Protein AF-A0A3M9MC51-F1 (afdb_monomer_lite)

Organism: NCBI:txid2487040

Structure (mmCIF, N/CA/C/O backbone):
data_AF-A0A3M9MC51-F1
#
_entry.id   AF-A0A3M9MC51-F1
#
loop_
_atom_site.group_PDB
_atom_site.id
_atom_site.type_symbol
_atom_site.label_atom_id
_atom_site.label_alt_id
_atom_site.label_comp_id
_atom_site.label_asym_id
_atom_site.label_entity_id
_atom_site.label_seq_id
_atom_site.pdbx_PDB_ins_code
_atom_site.Cartn_x
_atom_site.Cartn_y
_atom_site.Cartn_z
_atom_site.occupancy
_atom_site.B_iso_or_equiv
_atom_site.auth_seq_id
_atom_site.auth_comp_id
_atom_site.auth_asym_id
_atom_site.auth_atom_id
_atom_site.pdbx_PDB_model_num
ATOM 1 N N . THR A 1 1 ? 30.954 12.313 -26.911 1.00 73.31 1 THR A N 1
ATOM 2 C CA . THR A 1 1 ? 30.126 11.327 -26.180 1.00 73.31 1 THR A CA 1
ATOM 3 C C . THR A 1 1 ? 28.691 11.430 -26.670 1.00 73.31 1 THR A C 1
ATOM 5 O O . THR A 1 1 ? 28.298 12.508 -27.096 1.00 73.31 1 THR A O 1
ATOM 8 N N . PHE A 1 2 ? 27.935 10.329 -26.687 1.00 84.81 2 PHE A N 1
ATOM 9 C CA . PHE A 1 2 ? 26.537 10.288 -27.140 1.00 84.81 2 PHE A CA 1
ATOM 10 C C . PHE A 1 2 ? 25.629 9.992 -25.940 1.00 84.81 2 PHE A C 1
ATOM 12 O O . PHE A 1 2 ? 25.734 8.916 -25.364 1.00 84.81 2 PHE A O 1
ATOM 19 N N . ASN A 1 3 ? 24.777 10.951 -25.564 1.00 85.94 3 ASN A N 1
ATOM 20 C CA . ASN A 1 3 ? 23.867 10.871 -24.414 1.00 85.94 3 ASN A CA 1
ATOM 21 C C . ASN A 1 3 ? 22.436 11.212 -24.874 1.00 85.94 3 ASN A C 1
ATOM 23 O O . ASN A 1 3 ? 22.008 12.356 -24.716 1.00 85.94 3 ASN A O 1
ATOM 27 N N . PRO A 1 4 ? 21.716 10.274 -25.511 1.00 84.69 4 PRO A N 1
ATOM 28 C CA . PRO A 1 4 ? 20.377 10.542 -26.021 1.00 84.69 4 PRO A CA 1
ATOM 29 C C . PRO A 1 4 ? 19.391 10.727 -24.864 1.00 84.69 4 PRO A C 1
ATOM 31 O O . PRO A 1 4 ? 19.308 9.893 -23.964 1.00 84.69 4 PRO A O 1
ATOM 34 N N . THR A 1 5 ? 18.635 11.823 -24.894 1.00 87.06 5 THR A N 1
ATOM 35 C CA . THR A 1 5 ? 17.568 12.121 -23.922 1.00 87.06 5 THR A CA 1
ATOM 36 C C . THR A 1 5 ? 16.173 11.847 -24.474 1.00 87.06 5 THR A C 1
ATOM 38 O O . THR A 1 5 ? 15.212 11.815 -23.709 1.00 87.06 5 THR A O 1
ATOM 41 N N . THR A 1 6 ? 16.058 11.619 -25.782 1.00 90.62 6 THR A N 1
ATOM 42 C CA . THR A 1 6 ? 14.812 11.271 -26.459 1.00 90.62 6 THR A CA 1
ATOM 43 C C . THR A 1 6 ? 14.914 9.874 -27.080 1.00 90.62 6 THR A C 1
ATOM 45 O O . THR A 1 6 ? 15.993 9.470 -27.520 1.00 90.62 6 THR A O 1
ATOM 48 N N . PRO A 1 7 ? 13.824 9.090 -27.087 1.00 92.44 7 PRO A N 1
ATOM 49 C CA . PRO A 1 7 ? 13.769 7.870 -27.878 1.00 92.44 7 PRO A CA 1
ATOM 50 C C . PRO A 1 7 ? 13.766 8.216 -29.371 1.00 92.44 7 PRO A C 1
ATOM 52 O O . PRO A 1 7 ? 13.278 9.274 -29.776 1.00 92.44 7 PRO A O 1
ATOM 55 N N . GLY A 1 8 ? 14.310 7.325 -30.194 1.00 93.31 8 GLY A N 1
ATOM 56 C CA . GLY A 1 8 ? 14.368 7.530 -31.636 1.00 93.31 8 GLY A CA 1
ATOM 57 C C . GLY A 1 8 ? 15.540 6.842 -32.317 1.00 93.31 8 GLY A C 1
ATOM 58 O O . GLY A 1 8 ? 16.298 6.075 -31.718 1.00 93.31 8 GLY A O 1
ATOM 59 N N . GLU A 1 9 ? 15.669 7.129 -33.607 1.00 94.94 9 GLU A N 1
ATOM 60 C CA . GLU A 1 9 ? 16.732 6.608 -34.453 1.00 94.94 9 GLU A CA 1
ATOM 61 C C . GLU A 1 9 ? 17.805 7.669 -34.671 1.00 94.94 9 GLU A C 1
ATOM 63 O O . GLU A 1 9 ? 17.524 8.801 -35.064 1.00 94.94 9 GLU A O 1
ATOM 68 N N . TYR A 1 10 ? 19.053 7.275 -34.461 1.00 94.31 10 TYR A N 1
ATOM 69 C CA . TYR A 1 10 ? 20.221 8.121 -34.629 1.00 94.31 10 TYR A CA 1
ATOM 70 C C . TYR A 1 10 ? 21.191 7.452 -35.592 1.00 94.31 10 TYR A C 1
ATOM 72 O O . TYR A 1 10 ? 21.329 6.230 -35.612 1.00 94.31 10 TYR A O 1
ATOM 80 N N . TRP A 1 11 ? 21.892 8.258 -36.382 1.00 92.75 11 TRP A N 1
ATOM 81 C CA . TRP A 1 11 ? 22.885 7.768 -37.329 1.00 92.75 11 TRP A CA 1
ATOM 82 C C . TRP A 1 11 ? 24.268 8.262 -36.937 1.00 92.75 11 TRP A C 1
ATOM 84 O O . TRP A 1 11 ? 24.546 9.461 -36.972 1.00 92.75 11 TRP A O 1
ATOM 94 N N . LEU A 1 12 ? 25.160 7.332 -36.613 1.00 93.50 12 LEU A N 1
ATOM 95 C CA . LEU A 1 12 ? 26.585 7.612 -36.545 1.00 93.50 12 LEU A CA 1
ATOM 96 C C . LEU A 1 12 ? 27.146 7.542 -37.963 1.00 93.50 12 LEU A C 1
ATOM 98 O O . LEU A 1 12 ? 27.059 6.503 -38.615 1.00 93.50 12 LEU A O 1
ATOM 102 N N . THR A 1 13 ? 27.720 8.646 -38.433 1.00 94.50 13 THR A N 1
ATOM 103 C CA . THR A 1 13 ? 28.336 8.725 -39.761 1.00 94.50 13 THR A CA 1
ATOM 104 C C . THR A 1 13 ? 29.826 8.991 -39.617 1.00 94.50 13 THR A C 1
ATOM 106 O O . THR A 1 13 ? 30.222 10.004 -39.043 1.00 94.50 13 THR A O 1
ATOM 109 N N . TYR A 1 14 ? 30.647 8.107 -40.172 1.00 95.12 14 TYR A N 1
ATOM 110 C CA . TYR A 1 14 ? 32.082 8.311 -40.317 1.00 95.12 14 TYR A CA 1
ATOM 111 C C . TYR A 1 14 ? 32.395 8.657 -41.770 1.00 95.12 14 TYR A C 1
ATOM 113 O O . TYR A 1 14 ? 31.990 7.941 -42.686 1.00 95.12 14 TYR A O 1
ATOM 121 N N . ARG A 1 15 ? 33.111 9.761 -41.983 1.00 96.62 15 ARG A N 1
ATOM 122 C CA . ARG A 1 15 ? 33.571 10.201 -43.303 1.00 96.62 15 ARG A CA 1
ATOM 123 C C . ARG A 1 15 ? 35.086 10.240 -43.301 1.00 96.62 15 ARG A C 1
ATOM 125 O O . ARG A 1 15 ? 35.686 10.791 -42.381 1.00 96.62 15 ARG A O 1
ATOM 132 N N . TYR A 1 16 ? 35.682 9.710 -44.357 1.00 96.56 16 TYR A N 1
ATOM 133 C CA . TYR A 1 16 ? 37.120 9.742 -44.563 1.00 96.56 16 TYR A CA 1
ATOM 134 C C . TYR A 1 16 ? 37.438 10.308 -45.942 1.00 96.56 16 TYR A C 1
ATOM 136 O O . TYR A 1 16 ? 36.746 10.024 -46.920 1.00 96.56 16 TYR A O 1
ATOM 144 N N . THR A 1 17 ? 38.487 11.121 -46.013 1.00 97.56 17 THR A N 1
ATOM 145 C CA . THR A 1 17 ? 39.067 11.598 -47.270 1.00 97.56 17 THR A CA 1
ATOM 146 C C . THR A 1 17 ? 40.533 11.207 -47.270 1.00 97.56 17 THR A C 1
ATOM 148 O O . THR A 1 17 ? 41.257 11.556 -46.338 1.00 97.56 17 THR A O 1
ATOM 151 N N . ASN A 1 18 ? 40.966 10.478 -48.296 1.00 96.00 18 ASN A N 1
ATOM 152 C CA . ASN A 1 18 ? 42.374 10.138 -48.447 1.00 96.00 18 ASN A CA 1
ATOM 153 C C . ASN A 1 18 ? 43.168 11.420 -48.774 1.00 96.00 18 ASN A C 1
ATOM 155 O O . ASN A 1 18 ? 42.827 12.089 -49.751 1.00 96.00 18 ASN A O 1
ATOM 159 N N . PRO A 1 19 ? 44.210 11.780 -48.002 1.00 96.12 19 PRO A N 1
ATOM 160 C CA . PRO A 1 19 ? 44.928 13.042 -48.188 1.00 96.12 19 PRO A CA 1
ATOM 161 C C . PRO A 1 19 ? 45.798 13.086 -49.454 1.00 96.12 19 PRO A C 1
ATOM 163 O O . PRO A 1 19 ? 46.177 14.174 -49.875 1.00 96.12 19 PRO A O 1
ATOM 166 N N . TYR A 1 20 ? 46.105 11.937 -50.065 1.00 96.00 20 TYR A N 1
ATOM 167 C CA . TYR A 1 20 ? 46.959 11.841 -51.253 1.00 96.00 20 TYR A CA 1
ATOM 168 C C . TYR A 1 20 ? 46.156 11.672 -52.544 1.00 96.00 20 TYR A C 1
ATOM 170 O O . TYR A 1 20 ? 46.511 12.245 -53.569 1.00 96.00 20 TYR A O 1
ATOM 178 N N . THR A 1 21 ? 45.074 10.887 -52.507 1.00 96.81 21 THR A N 1
ATOM 179 C CA . THR A 1 21 ? 44.247 10.613 -53.698 1.00 96.81 21 THR A CA 1
ATOM 180 C C . THR A 1 21 ? 42.965 11.438 -53.758 1.00 96.81 21 THR A C 1
ATOM 182 O O . THR A 1 21 ? 42.275 11.412 -54.773 1.00 96.81 21 THR A O 1
ATOM 185 N N . TYR A 1 22 ? 42.606 12.135 -52.676 1.00 94.94 22 TYR A N 1
ATOM 186 C CA . TYR A 1 22 ? 41.359 12.896 -52.520 1.00 94.94 22 TYR A CA 1
ATOM 187 C C . TYR A 1 22 ? 40.062 12.072 -52.664 1.00 94.94 22 TYR A C 1
ATOM 189 O O . TYR A 1 22 ? 38.963 12.634 -52.652 1.00 94.94 22 TYR A O 1
ATOM 197 N N . CYS A 1 23 ? 40.149 10.738 -52.736 1.00 96.50 23 CYS A N 1
ATOM 198 C CA . CYS A 1 23 ? 38.986 9.854 -52.723 1.00 96.50 23 CYS A CA 1
ATOM 199 C C . CYS A 1 23 ? 38.252 9.940 -51.377 1.00 96.50 23 CYS A C 1
ATOM 201 O O . CYS A 1 23 ? 38.880 9.972 -50.313 1.00 96.50 23 CYS A O 1
ATOM 203 N N . LYS A 1 24 ? 36.916 9.938 -51.422 1.00 97.31 24 LYS A N 1
ATOM 204 C CA . LYS A 1 24 ? 36.043 10.045 -50.246 1.00 97.31 24 LYS A CA 1
ATOM 205 C C . LYS A 1 24 ? 35.316 8.730 -49.995 1.00 97.31 24 LYS A C 1
ATOM 207 O O . LYS A 1 24 ? 34.834 8.105 -50.934 1.00 97.31 24 LYS A O 1
ATOM 212 N N . GLY A 1 25 ? 35.207 8.352 -48.727 1.00 96.62 25 GLY A N 1
ATOM 213 C CA . GLY A 1 25 ? 34.428 7.209 -48.263 1.00 96.62 25 GLY A CA 1
ATOM 214 C C . GLY A 1 25 ? 33.530 7.594 -47.092 1.00 96.62 25 GLY A C 1
ATOM 215 O O . GLY A 1 25 ? 33.832 8.519 -46.332 1.00 96.62 25 GLY A O 1
ATOM 216 N N . GLU A 1 26 ? 32.418 6.883 -46.949 1.00 97.12 26 GLU A N 1
ATOM 217 C CA . GLU A 1 26 ? 31.454 7.082 -45.870 1.00 97.12 26 GLU A CA 1
ATOM 218 C C . GLU A 1 26 ? 30.972 5.731 -45.339 1.00 97.12 26 GLU A C 1
ATOM 220 O O . GLU A 1 26 ? 30.659 4.831 -46.116 1.00 97.12 26 GLU A O 1
ATOM 225 N N . ALA A 1 27 ? 30.884 5.609 -44.016 1.00 96.75 27 ALA A N 1
ATOM 226 C CA . ALA A 1 27 ? 30.252 4.491 -43.328 1.00 96.75 27 ALA A CA 1
ATOM 227 C C . ALA A 1 27 ? 29.186 5.022 -42.366 1.00 96.75 27 ALA A C 1
ATOM 229 O O . ALA A 1 27 ? 29.392 6.035 -41.691 1.00 96.75 27 ALA A O 1
ATOM 230 N N . LYS A 1 28 ? 28.045 4.331 -42.295 1.00 95.94 28 LYS A N 1
ATOM 231 C CA . LYS A 1 28 ? 26.925 4.683 -41.417 1.00 95.94 28 LYS A CA 1
ATOM 232 C C . LYS A 1 28 ? 26.567 3.520 -40.502 1.00 95.94 28 LYS A C 1
ATOM 234 O O . LYS A 1 28 ? 26.523 2.377 -40.945 1.00 95.94 28 LYS A O 1
ATOM 239 N N . CYS A 1 29 ? 26.253 3.830 -39.249 1.00 95.81 29 CYS A N 1
ATOM 240 C CA . CYS A 1 29 ? 25.712 2.897 -38.267 1.00 95.81 29 CYS A CA 1
ATOM 241 C C . CYS A 1 29 ? 24.436 3.486 -37.654 1.00 95.81 29 CYS A C 1
ATOM 243 O O . CYS A 1 29 ? 24.416 4.658 -37.268 1.00 95.81 29 CYS A O 1
ATOM 245 N N . LYS A 1 30 ? 23.373 2.681 -37.582 1.00 95.06 30 LYS A N 1
ATOM 246 C CA . LYS A 1 30 ? 22.089 3.062 -36.986 1.00 95.06 30 LYS A CA 1
ATOM 247 C C . LYS A 1 30 ? 22.078 2.694 -35.504 1.00 95.06 30 LYS A C 1
ATOM 249 O O . LYS A 1 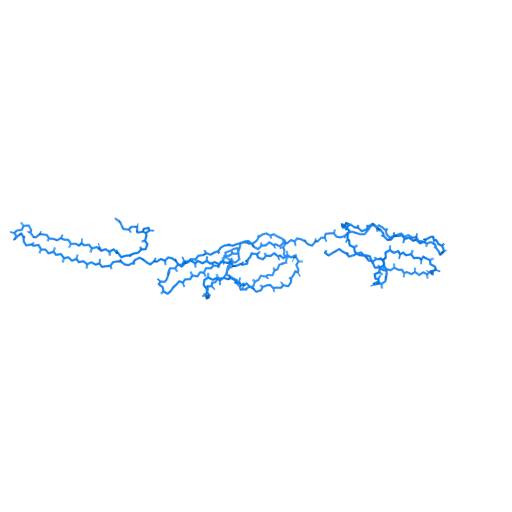30 ? 22.344 1.552 -35.144 1.00 95.06 30 LYS A O 1
ATOM 254 N N . ILE A 1 31 ? 21.725 3.653 -34.660 1.00 94.44 31 ILE A N 1
ATOM 255 C CA . ILE A 1 31 ? 21.548 3.498 -33.217 1.00 94.44 31 ILE A CA 1
ATOM 256 C C . ILE A 1 31 ? 20.067 3.726 -32.914 1.00 94.44 31 ILE A C 1
ATOM 258 O O . ILE A 1 31 ? 19.504 4.737 -33.326 1.00 94.44 31 ILE A O 1
ATOM 262 N N . ILE A 1 32 ? 19.433 2.793 -32.204 1.00 94.12 32 ILE A N 1
ATOM 263 C CA . ILE A 1 32 ? 18.024 2.892 -31.805 1.00 94.12 32 ILE A CA 1
ATOM 264 C C . ILE A 1 32 ? 17.963 3.072 -30.292 1.00 94.12 32 ILE A C 1
ATOM 266 O O . ILE A 1 32 ? 18.539 2.282 -29.544 1.00 94.12 32 ILE A O 1
ATOM 270 N N . VAL A 1 33 ? 17.257 4.107 -29.847 1.00 94.75 33 VAL A N 1
ATOM 271 C CA . VAL A 1 33 ? 17.012 4.401 -28.433 1.00 94.75 33 VAL A CA 1
ATOM 272 C C . VAL A 1 33 ? 15.536 4.142 -28.153 1.00 94.75 33 VAL A C 1
ATOM 274 O O . VAL A 1 33 ? 14.674 4.846 -28.673 1.00 94.75 33 VAL A O 1
ATOM 277 N N . TYR A 1 34 ? 15.246 3.115 -27.353 1.00 94.50 34 TYR A N 1
ATOM 278 C CA . TYR A 1 34 ? 13.877 2.733 -27.003 1.00 94.50 34 TYR A CA 1
ATOM 279 C C . TYR A 1 34 ? 13.317 3.580 -25.859 1.00 94.50 34 TYR A C 1
ATOM 281 O O . TYR A 1 34 ? 14.040 4.003 -24.955 1.00 94.50 34 TYR A O 1
ATOM 289 N N . GLU A 1 35 ? 12.003 3.789 -25.883 1.00 94.06 35 GLU A N 1
ATOM 290 C CA . GLU A 1 35 ? 11.293 4.468 -24.805 1.00 94.06 35 GLU A CA 1
ATOM 291 C C . GLU A 1 35 ? 11.187 3.572 -23.560 1.00 94.06 35 GLU A C 1
ATOM 293 O O . GLU A 1 35 ? 11.035 2.346 -23.644 1.00 94.06 35 GLU A O 1
ATOM 298 N N . LYS A 1 36 ? 11.253 4.191 -22.377 1.00 94.50 36 LYS A N 1
ATOM 299 C CA . LYS A 1 36 ? 10.934 3.499 -21.125 1.00 94.50 36 LYS A CA 1
ATOM 300 C C . LYS A 1 36 ? 9.434 3.201 -21.075 1.00 94.50 36 LYS A C 1
ATOM 302 O O . LYS A 1 36 ? 8.643 4.054 -21.463 1.00 94.50 36 LYS A O 1
ATOM 307 N N . PRO A 1 37 ? 9.015 2.032 -20.566 1.00 96.81 37 PRO A N 1
ATOM 308 C CA . PRO A 1 37 ? 7.595 1.753 -20.430 1.00 96.81 37 PRO A CA 1
ATOM 309 C C . PRO A 1 37 ? 6.952 2.735 -19.445 1.00 96.81 37 PRO A C 1
ATOM 311 O O . PRO A 1 37 ? 7.515 3.029 -18.387 1.00 96.81 37 PRO A O 1
ATOM 314 N N . TYR A 1 38 ? 5.752 3.206 -19.777 1.00 96.75 38 TYR A N 1
ATOM 315 C CA . TYR A 1 38 ? 4.910 3.932 -18.837 1.00 96.75 38 TYR A CA 1
ATOM 316 C C . TYR A 1 38 ? 4.257 2.938 -17.875 1.00 96.75 38 TYR A C 1
ATOM 318 O O . TYR A 1 38 ? 3.575 2.009 -18.305 1.00 96.75 38 TYR A O 1
ATOM 326 N N . VAL A 1 39 ? 4.505 3.116 -16.579 1.00 98.19 39 VAL A N 1
ATOM 327 C CA . VAL A 1 39 ? 4.100 2.179 -15.527 1.00 98.19 39 VAL A CA 1
ATOM 328 C C . VAL A 1 39 ? 3.155 2.883 -14.566 1.00 98.19 39 VAL A C 1
ATOM 330 O O . VAL A 1 39 ? 3.373 4.042 -14.211 1.00 98.19 39 VAL A O 1
ATOM 333 N N . LYS A 1 40 ? 2.111 2.179 -14.132 1.00 97.75 40 LYS A N 1
ATOM 334 C CA . LYS A 1 40 ? 1.122 2.658 -13.165 1.00 97.75 40 LYS A CA 1
ATOM 335 C C . LYS A 1 40 ? 0.987 1.700 -11.998 1.00 97.75 40 LYS A C 1
ATOM 337 O O . LYS A 1 40 ? 1.258 0.506 -12.109 1.00 97.75 40 LYS A O 1
ATOM 342 N N . LEU A 1 41 ? 0.507 2.257 -10.895 1.00 96.81 41 LEU A N 1
ATOM 343 C CA . LEU A 1 41 ? 0.082 1.525 -9.717 1.00 96.81 41 LEU A CA 1
ATOM 344 C C . LEU A 1 41 ? -1.301 2.058 -9.342 1.00 96.81 41 LEU A C 1
ATOM 346 O O . LEU A 1 41 ? -1.449 3.227 -8.995 1.00 96.81 41 LEU A O 1
ATOM 350 N N . LYS A 1 42 ? -2.328 1.228 -9.518 1.00 96.38 42 LYS A N 1
ATOM 351 C CA . LYS A 1 42 ? -3.731 1.640 -9.384 1.00 96.38 42 LYS A CA 1
ATOM 352 C C . LYS A 1 42 ? -4.147 1.878 -7.931 1.00 96.38 42 LYS A C 1
ATOM 354 O O . LYS A 1 42 ? -5.055 2.667 -7.683 1.00 96.38 42 LYS A O 1
ATOM 359 N N . TYR A 1 43 ? -3.515 1.185 -6.987 1.00 91.81 43 TYR A N 1
ATOM 360 C CA . TYR A 1 43 ? -3.949 1.145 -5.594 1.00 91.81 43 TYR A CA 1
ATOM 361 C C . TYR A 1 43 ? -2.835 1.575 -4.644 1.00 91.81 43 TYR A C 1
ATOM 363 O O . TYR A 1 43 ? -1.746 1.017 -4.668 1.00 91.81 43 TYR A O 1
ATOM 371 N N . CYS A 1 44 ? -3.152 2.507 -3.748 1.00 95.19 44 CYS A N 1
ATOM 372 C CA . CYS A 1 44 ? -2.306 2.901 -2.623 1.00 95.19 44 CYS A CA 1
ATOM 373 C C . CYS A 1 44 ? -3.018 2.440 -1.340 1.00 95.19 44 CYS A C 1
ATOM 375 O O . CYS A 1 44 ? -3.820 3.204 -0.793 1.00 95.19 44 CYS A O 1
ATOM 377 N N . PRO A 1 45 ? -2.872 1.166 -0.933 1.00 95.12 45 PRO A N 1
ATOM 378 C CA . PRO A 1 45 ? -3.761 0.580 0.058 1.00 95.12 45 PRO A CA 1
ATOM 379 C C . PRO A 1 45 ? -3.502 1.129 1.465 1.00 95.12 45 PRO A C 1
ATOM 381 O O . PRO A 1 45 ? -2.392 1.538 1.813 1.00 95.12 45 PRO A O 1
ATOM 384 N N . LYS A 1 46 ? -4.560 1.122 2.275 1.00 97.69 46 LYS A N 1
ATOM 385 C CA . LYS A 1 46 ? -4.547 1.527 3.679 1.00 97.69 46 LYS A CA 1
ATOM 386 C C . LYS A 1 46 ? -5.084 0.380 4.526 1.00 97.69 46 LYS A C 1
ATOM 388 O O . LYS A 1 46 ? -6.062 -0.243 4.121 1.00 97.69 46 LYS A O 1
ATOM 393 N N . PHE A 1 47 ? -4.460 0.138 5.670 1.00 97.81 47 PHE A N 1
ATOM 394 C CA . PHE A 1 47 ? -4.785 -0.959 6.581 1.00 97.81 47 PHE A CA 1
ATOM 395 C C . PHE A 1 47 ? -4.827 -0.472 8.026 1.00 97.81 47 PHE A C 1
ATOM 397 O O . PHE A 1 47 ? -4.262 0.574 8.351 1.00 97.81 47 PHE A O 1
ATOM 404 N N . CYS A 1 48 ? -5.429 -1.265 8.897 1.00 97.12 48 CYS A N 1
ATOM 405 C CA . CYS A 1 48 ? -5.236 -1.207 10.337 1.00 97.12 48 CYS A CA 1
ATOM 406 C C . CYS A 1 48 ? -4.247 -2.295 10.781 1.00 97.12 48 CYS A C 1
ATOM 408 O O . CYS A 1 48 ? -4.092 -3.330 10.127 1.00 97.12 48 CYS A O 1
ATOM 410 N N . VAL A 1 49 ? -3.580 -2.086 11.918 1.00 97.00 49 VAL A N 1
ATOM 411 C CA . VAL A 1 49 ? -2.703 -3.106 12.510 1.00 97.00 49 VAL A CA 1
ATOM 412 C C . VAL A 1 49 ? -3.483 -4.400 12.769 1.00 97.00 49 VAL A C 1
ATOM 414 O O . VAL A 1 49 ? -4.469 -4.414 13.509 1.00 97.00 49 VAL A O 1
ATOM 417 N N . GLY A 1 50 ? -3.001 -5.505 12.204 1.00 95.25 50 GLY A N 1
ATOM 418 C CA . GLY A 1 50 ? -3.601 -6.832 12.332 1.00 95.25 50 GLY A CA 1
ATOM 419 C C . GLY A 1 50 ? -4.695 -7.143 11.309 1.00 95.25 50 GLY A C 1
ATOM 420 O O . GLY A 1 50 ? -5.369 -8.161 11.466 1.00 95.25 50 GLY A O 1
ATOM 421 N N . ASP A 1 51 ? -4.881 -6.303 10.289 1.00 97.19 51 ASP A N 1
ATOM 422 C CA . ASP A 1 51 ? -5.674 -6.673 9.115 1.00 97.19 51 ASP A CA 1
ATOM 423 C C . ASP A 1 51 ? -5.094 -7.927 8.420 1.00 97.19 51 ASP A C 1
ATOM 425 O O . ASP A 1 51 ? -3.909 -8.243 8.580 1.00 97.19 51 ASP A O 1
ATOM 429 N N . PRO A 1 52 ? -5.903 -8.663 7.632 1.00 98.06 52 PRO A N 1
ATOM 430 C CA . PRO A 1 52 ? -5.426 -9.827 6.892 1.00 98.06 52 PRO A CA 1
ATOM 431 C C . PRO A 1 52 ? -4.266 -9.507 5.938 1.00 98.06 52 PRO A C 1
ATOM 433 O O . PRO A 1 52 ? -4.144 -8.395 5.423 1.00 98.06 52 PRO A O 1
ATOM 436 N N . ILE A 1 53 ? -3.450 -10.524 5.632 1.00 98.19 53 ILE A N 1
ATOM 437 C CA . ILE A 1 53 ? -2.373 -10.413 4.639 1.00 98.19 53 ILE A CA 1
ATOM 438 C C . ILE A 1 53 ? -2.959 -9.992 3.286 1.00 98.19 53 ILE A C 1
ATOM 440 O O . ILE A 1 53 ? -3.860 -10.639 2.748 1.00 98.19 53 ILE A O 1
ATOM 444 N N . TYR A 1 54 ? -2.400 -8.933 2.710 1.00 97.94 54 TYR A N 1
ATOM 445 C CA . TYR A 1 54 ? -2.810 -8.389 1.425 1.00 97.94 54 TYR A CA 1
ATOM 446 C C . TYR A 1 54 ? -1.895 -8.879 0.302 1.00 97.94 54 TYR A C 1
ATOM 448 O O . TYR A 1 54 ? -0.675 -8.771 0.399 1.00 97.94 54 TYR A O 1
ATOM 456 N N . THR A 1 55 ? -2.469 -9.375 -0.795 1.00 98.06 55 THR A N 1
ATOM 457 C CA . THR A 1 55 ? -1.703 -9.690 -2.014 1.00 98.06 55 THR A CA 1
ATOM 458 C C . THR A 1 55 ? -1.546 -8.431 -2.862 1.00 98.06 55 THR A C 1
ATOM 460 O O . THR A 1 55 ? -2.536 -7.797 -3.230 1.00 98.06 55 THR A O 1
ATOM 463 N N . LEU A 1 56 ? -0.303 -8.066 -3.180 1.00 97.50 56 LEU A N 1
ATOM 464 C CA . LEU A 1 56 ? 0.013 -6.858 -3.940 1.00 97.50 56 LEU A CA 1
ATOM 465 C C . LEU A 1 56 ? -0.532 -6.966 -5.368 1.00 97.50 56 LEU A C 1
ATOM 467 O O . LEU A 1 56 ? -0.363 -7.981 -6.043 1.00 97.50 56 LEU A O 1
ATOM 471 N N . SER A 1 57 ? -1.204 -5.912 -5.828 1.00 96.88 57 SER A N 1
ATOM 472 C CA . SER A 1 57 ? -1.884 -5.895 -7.123 1.00 96.88 57 SER A CA 1
ATOM 473 C C . SER A 1 57 ? -2.016 -4.473 -7.682 1.00 96.88 57 SER A C 1
ATOM 475 O O . SER A 1 57 ? -1.634 -3.494 -7.041 1.00 96.88 57 SER A O 1
ATOM 477 N N . GLY A 1 58 ? -2.567 -4.353 -8.895 1.00 96.25 58 GLY A N 1
ATOM 478 C CA . GLY A 1 58 ? -2.854 -3.062 -9.530 1.00 96.25 58 GLY A CA 1
ATOM 479 C C . GLY A 1 58 ? -1.679 -2.425 -10.277 1.00 96.25 58 GLY A C 1
ATOM 480 O O . GLY A 1 58 ? -1.803 -1.286 -10.720 1.00 96.25 58 GLY A O 1
ATOM 481 N N . GLY A 1 59 ? -0.555 -3.126 -10.414 1.00 98.00 59 GLY A N 1
ATOM 482 C CA . GLY A 1 59 ? 0.554 -2.741 -11.280 1.00 98.00 59 GLY A CA 1
ATOM 483 C C . GLY A 1 59 ? 0.238 -2.977 -12.759 1.00 98.00 59 GLY A C 1
ATOM 484 O O . GLY A 1 59 ? -0.189 -4.065 -13.145 1.00 98.00 59 GLY A O 1
ATOM 485 N N . GLU A 1 60 ? 0.484 -1.965 -13.588 1.00 97.44 60 GLU A N 1
ATOM 486 C CA . GLU A 1 60 ? 0.329 -2.025 -15.046 1.00 97.44 60 GLU A CA 1
ATOM 487 C C . GLU A 1 60 ? 1.577 -1.443 -15.731 1.00 97.44 60 GLU A C 1
ATOM 489 O O . GLU A 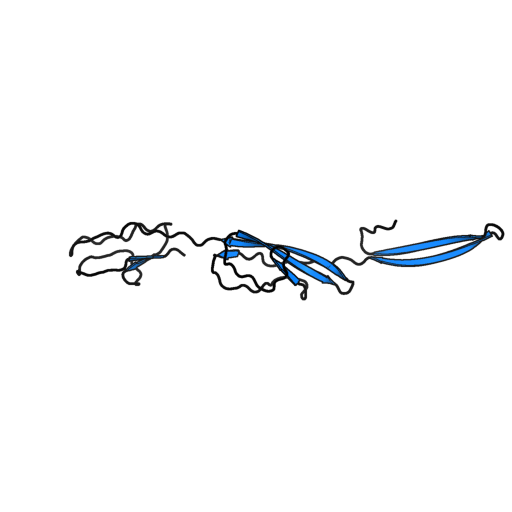1 60 ? 2.061 -0.401 -15.283 1.00 97.44 60 GLU A O 1
ATOM 494 N N . PRO A 1 61 ? 2.108 -2.052 -16.811 1.00 97.50 61 PRO A N 1
ATOM 495 C CA . PRO A 1 61 ? 1.677 -3.301 -17.459 1.00 97.50 61 PRO A CA 1
ATOM 496 C C . PRO A 1 61 ? 1.863 -4.542 -16.574 1.00 97.50 61 PRO A C 1
ATOM 498 O O . PRO A 1 61 ? 2.627 -4.492 -15.615 1.00 97.50 61 PRO A O 1
ATOM 501 N N . ALA A 1 62 ? 1.185 -5.651 -16.884 1.00 96.44 62 ALA A N 1
ATOM 502 C CA . ALA A 1 62 ? 1.313 -6.905 -16.133 1.00 96.44 62 ALA A CA 1
ATOM 503 C C . ALA A 1 62 ? 2.705 -7.552 -16.292 1.00 96.44 62 ALA A C 1
ATOM 505 O O . ALA A 1 62 ? 3.381 -7.349 -17.298 1.00 96.44 62 ALA A O 1
ATOM 506 N N . GLY A 1 63 ? 3.114 -8.365 -15.312 1.00 95.44 63 GLY A N 1
ATOM 507 C CA . GLY A 1 63 ? 4.387 -9.105 -15.340 1.00 95.44 63 GLY A CA 1
ATOM 508 C C . GLY A 1 63 ? 5.583 -8.368 -14.725 1.00 95.44 63 GLY A C 1
ATOM 509 O O . GLY A 1 63 ? 6.717 -8.815 -14.864 1.00 95.44 63 GLY A O 1
ATOM 510 N N . GLY A 1 64 ? 5.348 -7.240 -14.058 1.00 97.38 64 GLY A N 1
ATOM 511 C CA . GLY A 1 64 ? 6.347 -6.548 -13.251 1.00 97.38 64 GLY A CA 1
ATOM 512 C C . GLY A 1 64 ? 6.462 -7.102 -11.828 1.00 97.38 64 GLY A C 1
ATOM 513 O O . GLY A 1 64 ? 5.739 -8.013 -11.423 1.00 97.38 64 GLY A O 1
ATOM 514 N N . THR A 1 65 ? 7.363 -6.503 -11.055 1.00 98.31 65 THR A N 1
ATOM 515 C CA . THR A 1 65 ? 7.710 -6.921 -9.692 1.00 98.31 65 THR A CA 1
ATOM 516 C C . THR A 1 65 ? 7.405 -5.805 -8.703 1.00 98.31 65 THR A C 1
ATOM 518 O O . THR A 1 65 ? 7.776 -4.649 -8.931 1.00 98.31 65 THR A O 1
ATOM 521 N N . TYR A 1 66 ? 6.762 -6.151 -7.587 1.00 98.50 66 TYR A N 1
ATOM 522 C CA . TYR A 1 66 ? 6.511 -5.226 -6.486 1.00 98.50 66 TYR A CA 1
ATOM 523 C C . TYR A 1 66 ? 7.652 -5.258 -5.468 1.00 98.50 66 TYR A C 1
ATOM 525 O O . TYR A 1 66 ? 8.281 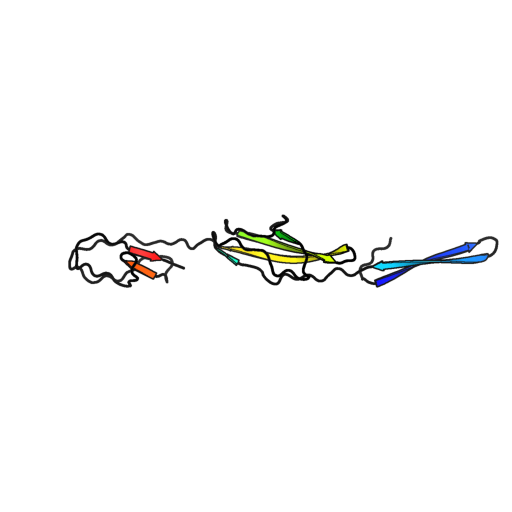-6.292 -5.236 1.00 98.50 66 TYR A O 1
ATOM 533 N N . TYR A 1 67 ? 7.896 -4.113 -4.846 1.00 98.50 67 TYR A N 1
ATOM 534 C CA . TYR A 1 67 ? 8.874 -3.927 -3.788 1.00 98.50 67 TYR A CA 1
ATOM 535 C C . TYR A 1 67 ? 8.251 -3.117 -2.660 1.00 98.50 67 TYR A C 1
ATOM 537 O O . TYR A 1 67 ? 7.625 -2.094 -2.926 1.00 98.50 67 TYR A O 1
ATOM 545 N N . ILE A 1 68 ? 8.466 -3.542 -1.419 1.00 98.25 68 ILE A N 1
ATOM 546 C CA . ILE A 1 68 ? 8.087 -2.808 -0.213 1.00 98.25 68 ILE A CA 1
ATOM 547 C C . ILE A 1 68 ? 9.367 -2.355 0.476 1.00 98.25 68 ILE A C 1
ATOM 549 O O . ILE A 1 68 ? 10.213 -3.187 0.803 1.00 98.25 68 ILE A 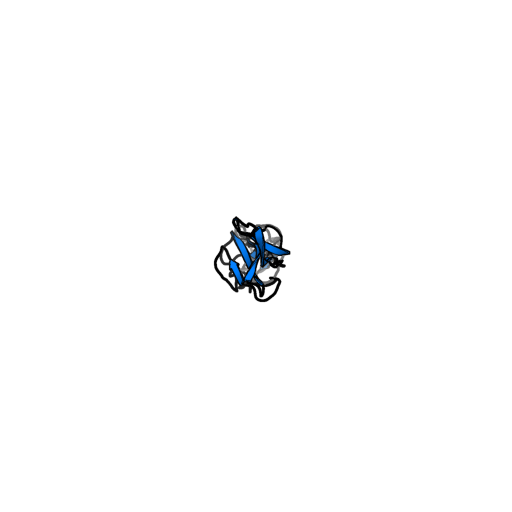O 1
ATOM 553 N N . ASN A 1 69 ? 9.542 -1.044 0.652 1.00 97.81 69 ASN A N 1
ATOM 554 C CA . ASN A 1 69 ? 10.767 -0.438 1.190 1.00 97.81 69 ASN A CA 1
ATOM 555 C C . ASN A 1 69 ? 12.040 -0.977 0.502 1.00 97.81 69 ASN A C 1
ATOM 557 O O . ASN A 1 69 ? 13.036 -1.302 1.144 1.00 97.81 69 ASN A O 1
ATOM 561 N N . GLY A 1 70 ? 11.983 -1.140 -0.823 1.00 97.62 70 GLY A N 1
ATOM 562 C CA . GLY A 1 70 ? 13.090 -1.653 -1.635 1.00 97.62 70 GLY A CA 1
ATOM 563 C C . GLY A 1 70 ? 13.256 -3.180 -1.664 1.00 97.62 70 GLY A C 1
ATOM 564 O O . GLY A 1 70 ? 14.034 -3.672 -2.482 1.00 97.62 70 GLY A O 1
ATOM 565 N N . VAL A 1 71 ? 12.509 -3.942 -0.861 1.00 98.19 71 VAL A N 1
ATOM 566 C CA . VAL A 1 71 ? 12.576 -5.414 -0.813 1.00 98.19 71 VAL A CA 1
ATOM 567 C C . VAL A 1 71 ? 11.484 -6.022 -1.685 1.00 98.19 71 VAL A C 1
ATOM 569 O O . VAL A 1 71 ? 10.326 -5.635 -1.574 1.00 98.19 71 VAL A O 1
ATOM 572 N N . ALA A 1 72 ? 11.835 -6.971 -2.559 1.00 98.12 72 ALA A N 1
ATOM 573 C CA . ALA A 1 72 ? 10.859 -7.628 -3.428 1.00 98.12 72 ALA A CA 1
ATOM 574 C C . ALA A 1 72 ? 9.805 -8.378 -2.599 1.00 98.12 72 ALA A C 1
ATOM 576 O O . ALA A 1 72 ? 10.148 -9.125 -1.684 1.00 98.12 72 ALA A O 1
ATOM 577 N N . ALA A 1 73 ? 8.532 -8.189 -2.934 1.00 97.75 73 ALA A N 1
ATOM 578 C CA . ALA A 1 73 ? 7.418 -8.788 -2.212 1.00 97.75 73 ALA A CA 1
ATOM 579 C C . ALA A 1 73 ? 6.256 -9.096 -3.160 1.00 97.75 73 ALA A C 1
ATOM 581 O O . ALA A 1 73 ? 6.069 -8.432 -4.176 1.00 97.75 73 ALA A O 1
ATOM 582 N N . THR A 1 74 ? 5.452 -10.094 -2.807 1.00 97.62 74 THR A N 1
ATOM 583 C CA . THR A 1 74 ? 4.169 -10.402 -3.466 1.00 97.62 74 THR A CA 1
ATOM 584 C C . THR A 1 74 ? 2.980 -10.136 -2.546 1.00 97.62 74 THR A C 1
ATOM 586 O O . THR A 1 74 ? 1.853 -9.986 -3.011 1.00 97.62 74 THR A O 1
ATOM 589 N N . THR A 1 75 ? 3.232 -10.026 -1.241 1.00 98.19 75 THR A N 1
ATOM 590 C CA . THR A 1 75 ? 2.231 -9.801 -0.200 1.00 98.19 75 THR A CA 1
ATOM 591 C C . THR A 1 75 ? 2.719 -8.775 0.819 1.00 98.19 75 THR A C 1
ATOM 593 O O . THR A 1 75 ? 3.923 -8.577 0.981 1.00 98.19 75 THR A O 1
ATOM 596 N N . PHE A 1 76 ? 1.791 -8.178 1.558 1.00 98.38 76 PHE A N 1
ATOM 597 C CA . PHE A 1 76 ? 2.052 -7.285 2.680 1.00 98.38 76 PHE A CA 1
ATOM 598 C C . PHE A 1 76 ? 1.263 -7.738 3.913 1.00 98.38 76 PHE A C 1
ATOM 600 O O . PHE A 1 76 ? 0.067 -8.005 3.811 1.00 98.38 76 PHE A O 1
ATOM 607 N N . ASN A 1 77 ? 1.929 -7.828 5.066 1.00 98.19 77 ASN A N 1
ATOM 608 C CA . ASN A 1 77 ? 1.300 -8.154 6.346 1.00 98.19 77 ASN A CA 1
ATOM 609 C C . ASN A 1 77 ? 1.315 -6.908 7.257 1.00 98.19 77 ASN A C 1
ATOM 611 O O . ASN A 1 77 ? 2.400 -6.499 7.679 1.00 98.19 77 ASN A O 1
ATOM 615 N N . PRO A 1 78 ? 0.160 -6.285 7.550 1.00 97.81 78 PRO A N 1
ATOM 616 C CA . PRO A 1 78 ? 0.082 -5.025 8.290 1.00 97.81 78 PRO A CA 1
ATOM 617 C C . PRO A 1 78 ? 0.202 -5.240 9.810 1.00 97.81 78 PRO A C 1
ATOM 619 O O . PRO A 1 78 ? -0.742 -5.020 10.563 1.00 97.81 78 PRO A O 1
ATOM 622 N N . THR A 1 79 ? 1.364 -5.677 10.299 1.00 97.19 79 THR A N 1
ATOM 623 C CA . THR A 1 79 ? 1.570 -5.969 11.736 1.00 97.19 79 THR A CA 1
ATOM 624 C C . THR A 1 79 ? 1.984 -4.762 12.569 1.00 97.19 79 THR A C 1
ATOM 626 O O . THR A 1 79 ? 1.917 -4.808 13.795 1.00 97.19 79 THR A O 1
ATOM 629 N N . THR A 1 80 ? 2.455 -3.695 11.931 1.00 97.50 80 THR A N 1
ATOM 630 C CA . THR A 1 80 ? 3.001 -2.515 12.607 1.00 97.50 80 THR A CA 1
ATOM 631 C C . THR A 1 80 ? 2.467 -1.268 11.923 1.00 97.50 80 THR A C 1
ATOM 633 O O . THR A 1 80 ? 2.362 -1.231 10.699 1.00 97.50 80 THR A O 1
ATOM 636 N N . ALA A 1 81 ? 2.088 -0.265 12.714 1.00 97.81 81 ALA A N 1
ATOM 637 C CA . ALA A 1 81 ? 1.644 1.008 12.173 1.00 97.81 81 ALA A CA 1
ATOM 638 C C . ALA A 1 81 ? 2.814 1.761 11.530 1.00 97.81 81 ALA A C 1
ATOM 640 O O . ALA A 1 81 ? 3.955 1.675 11.988 1.00 97.81 81 ALA A O 1
ATOM 641 N N . GLY A 1 82 ? 2.523 2.505 10.468 1.00 97.94 82 GLY A N 1
ATOM 642 C CA . GLY A 1 82 ? 3.526 3.272 9.743 1.00 97.94 82 GLY A CA 1
ATOM 643 C C . GLY A 1 82 ? 3.231 3.412 8.258 1.00 97.94 82 GLY A C 1
ATOM 644 O O . GLY A 1 82 ? 2.210 2.952 7.744 1.00 97.94 82 GLY A O 1
ATOM 645 N N . GLU A 1 83 ? 4.159 4.061 7.564 1.00 98.25 83 GLU A N 1
ATOM 646 C CA . GLU A 1 83 ? 4.138 4.197 6.113 1.00 98.25 83 GLU A CA 1
ATOM 647 C C . GLU A 1 83 ? 5.201 3.297 5.481 1.00 98.25 83 GLU A C 1
ATOM 649 O O . GLU A 1 83 ? 6.341 3.239 5.945 1.00 98.25 83 GLU A O 1
ATOM 654 N N . TYR A 1 84 ? 4.834 2.627 4.392 1.00 98.50 84 TYR A N 1
ATOM 655 C CA . TYR A 1 84 ? 5.719 1.746 3.638 1.00 98.50 84 TYR A CA 1
ATOM 656 C C . TYR A 1 84 ? 5.706 2.162 2.168 1.00 98.50 84 TYR A C 1
ATOM 658 O O . TYR A 1 84 ? 4.641 2.304 1.560 1.00 98.50 84 TYR A O 1
ATOM 666 N N . GLU A 1 85 ? 6.881 2.368 1.579 1.00 98.38 85 GLU A N 1
ATOM 667 C CA . GLU A 1 85 ? 7.011 2.656 0.154 1.00 98.38 85 GLU A CA 1
ATOM 668 C C . GLU A 1 85 ? 6.689 1.392 -0.645 1.00 98.38 85 GLU A C 1
ATOM 670 O O . GLU A 1 85 ? 7.353 0.370 -0.485 1.00 98.38 85 GLU A O 1
ATOM 675 N N . LEU A 1 86 ? 5.695 1.472 -1.527 1.00 98.56 86 LEU A N 1
ATOM 676 C CA . LEU A 1 86 ? 5.390 0.439 -2.506 1.00 98.56 86 LEU A CA 1
ATOM 677 C C . LEU A 1 86 ? 5.853 0.904 -3.885 1.00 98.56 86 LEU A C 1
ATOM 679 O O . LEU A 1 86 ? 5.409 1.932 -4.400 1.00 98.56 86 LEU A O 1
ATOM 683 N N . VAL A 1 87 ? 6.720 0.108 -4.500 1.00 98.56 87 VAL A N 1
ATOM 684 C CA . VAL A 1 87 ? 7.239 0.343 -5.847 1.00 98.56 87 VAL A CA 1
ATOM 685 C C . VAL A 1 87 ? 6.851 -0.820 -6.738 1.00 98.56 87 VAL A C 1
ATOM 687 O O . VAL A 1 87 ? 7.115 -1.971 -6.405 1.00 98.56 87 VAL A O 1
ATOM 690 N N . TYR A 1 88 ? 6.293 -0.530 -7.906 1.00 98.56 88 TYR A N 1
ATOM 691 C CA . TYR A 1 88 ? 6.106 -1.514 -8.967 1.00 98.56 88 TYR A CA 1
ATOM 692 C C . TYR A 1 88 ? 7.086 -1.227 -10.102 1.00 98.56 88 TYR A C 1
ATOM 694 O O . TYR A 1 88 ? 7.136 -0.102 -10.605 1.00 98.56 88 TYR A O 1
ATOM 702 N N . LYS A 1 89 ? 7.885 -2.224 -10.494 1.00 98.44 89 LYS A N 1
ATOM 703 C CA . LYS A 1 89 ? 8.858 -2.119 -11.592 1.00 98.44 89 LYS A CA 1
ATOM 704 C C . LYS A 1 89 ? 8.465 -3.041 -12.731 1.00 98.44 89 LYS A C 1
ATOM 706 O O . LYS A 1 89 ? 8.196 -4.216 -12.505 1.00 98.44 89 LYS A O 1
ATOM 711 N N . TYR A 1 90 ? 8.517 -2.532 -13.953 1.00 98.50 90 TYR A N 1
ATOM 712 C CA . TYR A 1 90 ? 8.266 -3.318 -15.156 1.00 98.50 90 TYR A CA 1
ATOM 713 C C . TYR A 1 90 ? 9.369 -3.074 -16.185 1.00 98.50 90 TYR A C 1
ATOM 715 O O . TYR A 1 90 ? 9.796 -1.936 -16.396 1.00 98.50 90 TYR A O 1
ATOM 723 N N . LYS A 1 91 ? 9.819 -4.153 -16.832 1.00 98.06 91 LYS A N 1
ATOM 724 C CA . LYS A 1 91 ? 10.810 -4.127 -17.908 1.00 98.06 91 LYS A CA 1
ATOM 725 C C . LYS A 1 91 ? 10.135 -4.557 -19.209 1.00 98.06 91 LYS A C 1
ATOM 727 O O . LYS A 1 91 ? 9.532 -5.622 -19.261 1.00 98.06 91 LYS A O 1
ATOM 732 N N . ASN A 1 92 ? 10.222 -3.724 -20.245 1.00 95.69 92 ASN A N 1
ATOM 733 C CA . ASN A 1 92 ? 9.667 -4.060 -21.557 1.00 95.69 92 ASN A CA 1
ATOM 734 C C . ASN A 1 92 ? 10.551 -5.084 -22.302 1.00 95.69 92 ASN A C 1
ATOM 736 O O . ASN A 1 92 ? 11.659 -5.401 -21.867 1.00 95.69 92 ASN A O 1
ATOM 740 N N . GLY A 1 93 ? 10.089 -5.567 -23.460 1.00 95.75 93 GLY A N 1
ATOM 741 C CA . GLY A 1 93 ? 10.827 -6.543 -24.277 1.00 95.75 93 GLY A CA 1
ATOM 742 C C . GLY A 1 93 ? 12.187 -6.058 -24.804 1.00 95.75 93 GLY A C 1
ATOM 743 O O . GLY A 1 93 ? 13.004 -6.872 -25.217 1.00 95.75 93 GLY A O 1
ATOM 744 N N . TYR A 1 94 ? 12.457 -4.751 -24.746 1.00 95.12 94 TYR A N 1
ATOM 745 C CA . TYR A 1 94 ? 13.731 -4.141 -25.144 1.00 95.12 94 TYR A CA 1
ATOM 746 C C . TYR A 1 94 ? 14.695 -3.947 -23.964 1.00 95.12 94 TYR A C 1
ATOM 748 O O . TYR A 1 94 ? 15.791 -3.419 -24.132 1.00 95.12 94 TYR A O 1
ATOM 756 N N . GLY A 1 95 ? 14.296 -4.354 -22.757 1.00 94.62 95 GLY A N 1
ATOM 757 C CA . GLY A 1 95 ? 15.108 -4.235 -21.552 1.00 94.62 95 GLY A CA 1
ATOM 758 C C . GLY A 1 95 ? 15.012 -2.884 -20.836 1.00 94.62 95 GLY A C 1
ATOM 759 O O . GLY A 1 95 ? 15.673 -2.710 -19.810 1.00 94.62 95 GLY A O 1
ATOM 760 N N . CYS A 1 96 ? 14.186 -1.945 -21.310 1.00 96.25 96 CYS A N 1
ATOM 761 C CA . CYS A 1 96 ? 13.974 -0.659 -20.647 1.00 96.25 96 CYS A CA 1
ATOM 762 C C . CYS A 1 96 ? 13.058 -0.818 -19.430 1.00 96.25 96 CYS A C 1
ATOM 764 O O . CYS A 1 96 ? 12.005 -1.450 -19.512 1.00 96.25 96 CYS A O 1
ATOM 766 N N . GLU A 1 97 ? 13.443 -0.209 -18.309 1.00 97.50 97 GLU A N 1
ATOM 767 C CA . GLU A 1 97 ? 12.703 -0.269 -17.046 1.00 97.50 97 GLU A CA 1
ATOM 768 C C . GLU A 1 97 ? 11.901 1.015 -16.801 1.00 97.50 97 GLU A C 1
ATOM 770 O O . GLU A 1 97 ? 12.419 2.127 -16.946 1.00 97.50 97 GLU A O 1
ATOM 775 N N . GLY A 1 98 ? 10.649 0.841 -16.384 1.00 97.94 98 GLY A N 1
ATOM 776 C CA . GLY A 1 98 ? 9.781 1.879 -15.838 1.00 97.94 98 GLY A CA 1
ATOM 777 C C . GLY A 1 98 ? 9.343 1.522 -14.418 1.00 97.94 98 GLY A C 1
ATOM 778 O O . GLY A 1 98 ? 9.408 0.358 -14.007 1.00 97.94 98 GLY A O 1
ATOM 779 N N . LYS A 1 99 ? 8.914 2.530 -13.652 1.00 98.31 99 LYS A N 1
ATOM 780 C CA . LYS A 1 99 ? 8.503 2.368 -12.252 1.00 98.31 99 LYS A CA 1
ATOM 781 C C . LYS A 1 99 ? 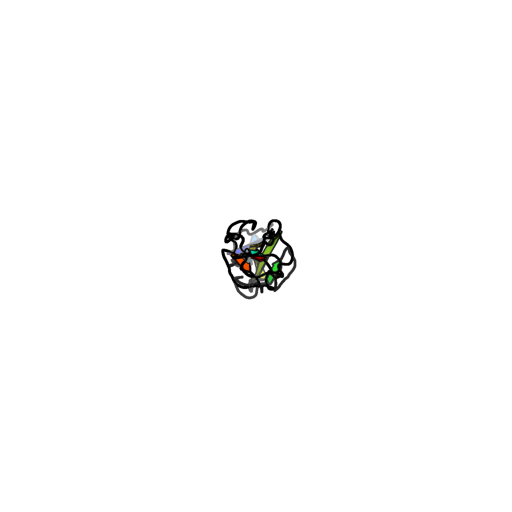7.274 3.206 -11.933 1.00 98.31 99 LYS A C 1
ATOM 783 O O . LYS A 1 99 ? 7.148 4.315 -12.447 1.00 98.31 99 LYS A O 1
ATOM 788 N N . ALA A 1 100 ? 6.442 2.702 -11.031 1.00 98.44 100 ALA A N 1
ATOM 789 C CA . ALA A 1 100 ? 5.389 3.456 -10.364 1.00 98.44 100 ALA A CA 1
ATOM 790 C C . ALA A 1 100 ? 5.541 3.338 -8.846 1.00 98.44 100 ALA A C 1
ATOM 792 O O . ALA A 1 100 ? 6.044 2.328 -8.349 1.00 98.44 100 ALA A O 1
ATOM 793 N N . TYR A 1 101 ? 5.103 4.370 -8.129 1.00 97.75 101 TYR A N 1
ATOM 794 C CA . TYR A 1 101 ? 5.289 4.506 -6.688 1.00 97.75 101 TYR A CA 1
ATOM 795 C C . TYR A 1 101 ? 3.963 4.823 -6.015 1.00 97.75 101 TYR A C 1
ATOM 797 O O . TYR A 1 101 ? 3.165 5.604 -6.538 1.00 97.75 101 TYR A O 1
ATOM 805 N N . CYS A 1 102 ? 3.774 4.286 -4.819 1.00 95.69 102 CYS A N 1
ATOM 806 C CA . CYS A 1 102 ? 2.789 4.774 -3.872 1.00 95.69 102 CYS A CA 1
ATOM 807 C C . CYS A 1 102 ? 3.203 4.462 -2.432 1.00 95.69 102 CYS A C 1
ATOM 809 O O . CYS A 1 102 ? 4.216 3.812 -2.186 1.00 95.69 102 CYS A O 1
ATOM 811 N N . LYS A 1 103 ? 2.392 4.906 -1.469 1.00 97.62 103 LYS A N 1
ATOM 812 C CA . LYS A 1 103 ? 2.551 4.560 -0.056 1.00 97.62 103 LYS A CA 1
ATOM 813 C C . LYS A 1 103 ? 1.456 3.601 0.386 1.00 97.62 103 LYS A C 1
ATOM 815 O O . LYS A 1 103 ? 0.281 3.842 0.108 1.00 97.62 103 LYS A O 1
ATOM 820 N N . ILE A 1 104 ? 1.858 2.552 1.090 1.00 98.44 104 ILE A N 1
ATOM 821 C CA . ILE A 1 104 ? 0.977 1.775 1.957 1.00 98.44 104 ILE A CA 1
ATOM 822 C C . ILE A 1 104 ? 0.962 2.474 3.314 1.00 98.44 104 ILE A C 1
ATOM 824 O O . ILE A 1 104 ? 2.023 2.838 3.823 1.00 98.44 104 ILE A O 1
ATOM 828 N N . VAL A 1 105 ? -0.218 2.658 3.901 1.00 98.38 105 VAL A N 1
ATOM 829 C CA . VAL A 1 105 ? -0.359 3.256 5.238 1.00 98.38 105 VAL A CA 1
ATOM 830 C C . VAL A 1 105 ? -1.030 2.253 6.164 1.00 98.38 105 VAL A C 1
ATOM 832 O O . VAL A 1 105 ? -2.100 1.742 5.838 1.00 98.38 105 VAL A O 1
ATOM 835 N N . VAL A 1 106 ? -0.415 1.980 7.310 1.00 98.50 106 VAL A N 1
ATOM 836 C CA . VAL A 1 106 ? -0.979 1.135 8.366 1.00 98.50 106 VAL A CA 1
ATOM 837 C C . VAL A 1 106 ? -1.275 2.006 9.583 1.00 98.50 106 VAL A C 1
ATOM 839 O O . VAL A 1 106 ? -0.364 2.602 10.156 1.00 98.50 106 VAL A O 1
ATOM 842 N N . TYR A 1 107 ? -2.543 2.086 9.970 1.00 97.31 107 TYR A N 1
ATOM 843 C CA . TYR A 1 107 ? -3.009 2.822 11.141 1.00 97.31 107 TYR A CA 1
ATOM 844 C C . TYR A 1 107 ? -3.019 1.930 12.383 1.00 97.31 107 TYR A C 1
ATOM 846 O O . TYR A 1 107 ? -3.326 0.738 12.306 1.00 97.31 107 TYR A O 1
ATOM 854 N N . GLU A 1 108 ? -2.717 2.506 13.546 1.00 95.50 108 GLU A N 1
ATOM 855 C CA . GLU A 1 108 ? -2.955 1.827 14.820 1.00 95.50 108 GLU A CA 1
ATOM 856 C C . GLU A 1 108 ? -4.451 1.577 15.028 1.00 95.50 108 GLU A C 1
ATOM 858 O O . GLU A 1 108 ? -5.300 2.345 14.567 1.00 95.50 108 GLU A O 1
ATOM 863 N N . LYS A 1 109 ? -4.784 0.502 15.749 1.00 90.12 109 LYS A N 1
ATOM 864 C CA . LYS A 1 109 ? -6.162 0.300 16.196 1.00 90.12 109 LYS A CA 1
ATOM 865 C C . LYS A 1 109 ? -6.536 1.383 17.213 1.00 90.12 109 LYS A C 1
ATOM 867 O O . LYS A 1 109 ? -5.690 1.744 18.033 1.00 90.12 109 LYS A O 1
ATOM 872 N N . PRO A 1 110 ? -7.793 1.862 17.215 1.00 88.75 110 PRO A N 1
ATOM 873 C CA . PRO A 1 110 ? -8.262 2.779 18.241 1.00 88.75 110 PRO A CA 1
ATOM 874 C C . PRO A 1 110 ? -8.007 2.203 19.634 1.00 88.75 110 PRO A C 1
ATOM 876 O O . PRO A 1 110 ? -8.340 1.050 19.915 1.00 88.75 110 PRO A O 1
ATOM 879 N N . TYR A 1 111 ? -7.424 3.012 20.514 1.00 88.06 111 TYR A N 1
ATOM 880 C CA . TYR A 1 111 ? -7.299 2.654 21.917 1.00 88.06 111 TYR A CA 1
ATOM 881 C C . TYR A 1 111 ? -8.646 2.884 22.607 1.00 88.06 111 TYR A C 1
ATOM 883 O O . TYR A 1 111 ? -9.090 4.024 22.745 1.00 88.06 111 TYR A O 1
ATOM 891 N N . VAL A 1 112 ? -9.304 1.797 23.013 1.00 92.19 112 VAL A N 1
ATOM 892 C CA . VAL A 1 112 ? -10.649 1.834 23.596 1.00 92.19 112 VAL A CA 1
ATOM 893 C C . VAL A 1 112 ? -10.567 1.752 25.117 1.00 92.19 112 VAL A C 1
ATOM 895 O O . VAL A 1 112 ? -9.951 0.836 25.663 1.00 92.19 112 VAL A O 1
ATOM 898 N N . LYS A 1 113 ? -11.220 2.691 25.803 1.00 91.81 113 LYS A N 1
ATOM 899 C CA . LYS A 1 113 ? -11.440 2.666 27.252 1.00 91.81 113 LYS A CA 1
ATOM 900 C C . LYS A 1 113 ? -12.923 2.564 27.547 1.00 91.81 113 LYS A C 1
ATOM 902 O O . LYS A 1 113 ? -13.759 3.123 26.843 1.00 91.81 113 LYS A O 1
ATOM 907 N N . LEU A 1 114 ? -13.221 1.917 28.659 1.00 92.00 114 LEU A N 1
ATOM 908 C CA . LEU A 1 114 ? -14.486 2.051 29.352 1.00 92.00 114 LEU A CA 1
ATOM 909 C C . LEU A 1 114 ? -14.153 2.556 30.755 1.00 92.00 114 LEU A C 1
ATOM 911 O O . LEU A 1 114 ? -13.254 2.012 31.401 1.00 92.00 114 LEU A O 1
ATOM 915 N N . LYS A 1 115 ? -14.815 3.630 31.197 1.00 89.25 115 LYS A N 1
ATOM 916 C CA . LYS A 1 115 ? -14.700 4.112 32.581 1.00 89.25 115 LYS A CA 1
ATOM 917 C C . LYS A 1 115 ? -15.066 3.000 33.570 1.00 89.25 115 LYS A C 1
ATOM 919 O O . LYS A 1 115 ? -15.661 1.995 33.194 1.00 89.25 115 LYS A O 1
ATOM 924 N N . GLU A 1 116 ? -14.681 3.192 34.829 1.00 86.69 116 GLU A N 1
ATOM 925 C CA . GLU A 1 116 ? -14.925 2.220 35.896 1.00 86.69 116 GLU A CA 1
ATOM 926 C C . GLU A 1 116 ? -16.379 1.723 35.890 1.00 86.69 116 GLU A C 1
ATOM 928 O O . GLU A 1 116 ? -17.316 2.516 35.759 1.00 86.69 116 GLU A O 1
ATOM 933 N N . CYS A 1 117 ? -16.553 0.402 35.994 1.00 88.06 117 CYS A N 1
ATOM 934 C CA . CYS A 1 117 ? -17.868 -0.219 35.935 1.00 88.06 117 CYS A CA 1
ATOM 935 C C . CYS A 1 117 ? -18.738 0.273 37.104 1.00 88.06 117 CYS A C 1
ATOM 937 O O . CYS A 1 117 ? -18.339 0.115 38.264 1.00 88.06 117 CYS A O 1
ATOM 939 N N . PRO A 1 118 ? -19.930 0.834 36.832 1.00 87.06 118 PRO A N 1
ATOM 940 C CA . PRO A 1 118 ? -20.823 1.281 37.889 1.00 87.06 118 PRO A CA 1
ATOM 941 C C . PRO A 1 118 ? -21.339 0.092 38.711 1.00 87.06 118 PRO A C 1
ATOM 943 O O . PRO A 1 118 ? -21.529 -1.011 38.198 1.00 87.06 118 PRO A O 1
ATOM 946 N N . LYS A 1 119 ? -21.565 0.333 40.005 1.00 92.44 119 LYS A N 1
ATOM 947 C CA . LYS A 1 119 ? -22.164 -0.624 40.945 1.00 92.44 119 LYS A CA 1
ATOM 948 C C . LYS A 1 119 ? -23.598 -0.198 41.232 1.00 92.44 119 LYS A C 1
ATOM 950 O O . LYS A 1 119 ? -23.843 0.990 41.417 1.00 92.44 119 LYS A O 1
ATOM 955 N N . PHE A 1 120 ? -24.503 -1.168 41.305 1.00 94.00 120 PHE A N 1
ATOM 956 C CA . PHE A 1 120 ? -25.930 -0.932 41.517 1.00 94.00 120 PHE A CA 1
ATOM 957 C C . PHE A 1 120 ? -26.472 -1.823 42.633 1.00 94.00 120 PHE A C 1
ATOM 959 O O . PHE A 1 120 ? -26.032 -2.965 42.797 1.00 94.00 120 PHE A O 1
ATOM 966 N N . CYS A 1 121 ? -27.454 -1.310 43.362 1.00 96.31 121 CYS A N 1
ATOM 967 C CA . CYS A 1 121 ? -28.344 -2.080 44.217 1.00 96.31 121 CYS A CA 1
ATOM 968 C C . CYS A 1 121 ? -29.555 -2.566 43.408 1.00 96.31 121 CYS A C 1
ATOM 970 O O . CYS A 1 121 ? -29.953 -1.964 42.410 1.00 96.31 121 CYS A O 1
ATOM 972 N N . VAL A 1 122 ? -30.171 -3.667 43.848 1.00 96.69 122 VAL A N 1
ATOM 973 C CA . VAL A 1 122 ? -31.405 -4.158 43.220 1.00 96.69 122 VAL A CA 1
ATOM 974 C C . VAL A 1 122 ? -32.515 -3.122 43.395 1.00 96.69 122 VAL A C 1
ATOM 976 O O . VAL A 1 122 ? -32.808 -2.719 44.519 1.00 96.69 122 VAL A O 1
ATOM 979 N N . GLY A 1 123 ? -33.148 -2.732 42.289 1.00 94.44 123 GLY A N 1
ATOM 980 C CA . GLY A 1 123 ? -34.211 -1.726 42.264 1.00 94.44 123 GLY A CA 1
ATOM 981 C C . GLY A 1 123 ? -33.731 -0.287 42.060 1.00 94.44 123 GLY A C 1
ATOM 982 O O . GLY A 1 123 ? -34.570 0.614 42.039 1.00 94.44 123 GLY A O 1
ATOM 983 N N . ASP A 1 124 ? -32.426 -0.062 41.877 1.00 96.88 124 ASP A N 1
ATOM 984 C CA . ASP A 1 124 ? -31.917 1.244 41.450 1.00 96.88 124 ASP A CA 1
ATOM 985 C C . ASP A 1 124 ? -32.545 1.677 40.104 1.00 96.88 124 ASP A C 1
ATOM 987 O O . ASP A 1 124 ? -32.977 0.833 39.310 1.00 96.88 124 ASP A O 1
ATOM 991 N N . PRO A 1 125 ? -32.601 2.992 39.811 1.00 97.06 125 PRO A N 1
ATOM 992 C CA . PRO A 1 125 ? -33.119 3.487 38.540 1.00 97.06 125 PRO A CA 1
ATOM 993 C C . PRO A 1 125 ? -32.389 2.902 37.324 1.00 97.06 125 PRO A C 1
ATOM 995 O O . PRO A 1 125 ? -31.201 2.584 37.382 1.00 97.06 125 PRO A O 1
ATOM 998 N N . VAL A 1 126 ? -33.088 2.845 36.184 1.00 96.44 126 VAL A N 1
ATOM 999 C CA . VAL A 1 126 ? -32.488 2.463 34.897 1.00 96.44 126 VAL A CA 1
ATOM 1000 C C . VAL A 1 126 ? -31.306 3.385 34.587 1.00 96.44 126 VAL A C 1
ATOM 1002 O O . VAL A 1 126 ? -31.448 4.608 34.557 1.00 96.44 126 VAL A O 1
ATOM 1005 N N . TYR A 1 127 ? -30.145 2.792 34.328 1.00 95.06 127 TYR A N 1
ATOM 1006 C CA . TYR A 1 127 ? -28.907 3.501 34.035 1.00 95.06 127 TYR A CA 1
ATOM 1007 C C . TYR A 1 127 ? -28.637 3.531 32.531 1.00 95.06 127 TYR A C 1
ATOM 1009 O O . TYR A 1 127 ? -28.608 2.487 31.881 1.00 95.06 127 TYR A O 1
ATOM 1017 N N . THR A 1 128 ? -28.386 4.712 31.970 1.00 95.56 128 THR A N 1
ATOM 1018 C CA . THR A 1 128 ? -27.921 4.843 30.583 1.00 95.56 128 THR A CA 1
ATOM 1019 C C . THR A 1 128 ? -26.443 4.487 30.497 1.00 95.56 128 THR A C 1
ATOM 1021 O O . THR A 1 128 ? -25.618 5.078 31.194 1.00 95.56 128 THR A O 1
ATOM 1024 N N . LEU A 1 129 ? -26.096 3.546 29.620 1.00 94.75 129 LEU A N 1
ATOM 1025 C CA . LEU A 1 129 ? -24.719 3.099 29.437 1.00 94.75 129 LEU A CA 1
ATOM 1026 C C . LEU A 1 129 ? -23.881 4.227 28.829 1.00 94.75 129 LEU A C 1
ATOM 1028 O O . LEU A 1 129 ? -24.184 4.748 27.757 1.00 94.75 129 LEU A O 1
ATOM 1032 N N . THR A 1 130 ? -22.837 4.629 29.550 1.00 94.06 130 THR A N 1
ATOM 1033 C CA . THR A 1 130 ? -21.947 5.736 29.183 1.00 94.06 130 THR A CA 1
ATOM 1034 C C . THR A 1 130 ? -20.504 5.423 29.590 1.00 94.06 130 THR A C 1
ATOM 1036 O O . THR A 1 130 ? -20.223 4.386 30.188 1.00 94.06 130 THR A O 1
ATOM 1039 N N . GLY A 1 131 ? -19.569 6.324 29.270 1.00 92.12 131 GLY A N 1
ATOM 1040 C CA . GLY A 1 131 ? -18.176 6.226 29.716 1.00 92.12 131 GLY A CA 1
ATOM 1041 C C . GLY A 1 131 ? -17.234 5.468 28.780 1.00 92.12 131 GLY A C 1
ATOM 1042 O O . GLY A 1 131 ? -16.067 5.300 29.126 1.00 92.12 131 GLY A O 1
ATOM 1043 N N . GLY A 1 132 ? -17.706 5.031 27.614 1.00 94.81 132 GLY A N 1
ATOM 1044 C CA . GLY A 1 132 ? -16.870 4.541 26.524 1.00 94.81 132 GLY A CA 1
ATOM 1045 C C . GLY A 1 132 ? -16.113 5.676 25.831 1.00 94.81 132 GLY A C 1
ATOM 1046 O O . GLY A 1 132 ? -16.696 6.708 25.492 1.00 94.81 132 GLY A O 1
ATOM 1047 N N . GLU A 1 133 ? -14.816 5.477 25.610 1.00 93.38 133 GLU A N 1
ATOM 1048 C CA . GLU A 1 133 ? -13.931 6.385 24.877 1.00 93.38 133 GLU A CA 1
ATOM 1049 C C . GLU A 1 133 ? -13.133 5.591 23.825 1.00 93.38 133 GLU A C 1
ATOM 1051 O O . GLU A 1 133 ? -12.628 4.514 24.152 1.00 93.38 133 GLU A O 1
ATOM 1056 N N . PRO A 1 134 ? -12.980 6.086 22.582 1.00 93.56 134 PRO A N 1
ATOM 1057 C CA . PRO A 1 134 ? -13.583 7.307 22.021 1.00 93.56 134 PRO A CA 1
ATOM 1058 C C . PRO A 1 134 ? -15.110 7.198 21.914 1.00 93.56 134 PRO A C 1
ATOM 1060 O O . PRO A 1 134 ? -15.632 6.093 21.935 1.00 93.56 134 PRO A O 1
ATOM 1063 N N . ALA A 1 135 ? -15.829 8.323 21.835 1.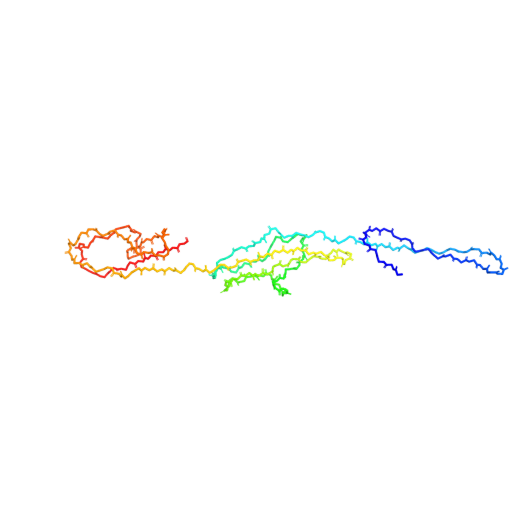00 91.19 135 ALA A N 1
ATOM 1064 C CA . ALA A 1 135 ? -17.294 8.337 21.748 1.00 91.19 135 ALA A CA 1
ATOM 1065 C C . ALA A 1 135 ? -17.803 7.807 20.393 1.00 91.19 135 ALA A C 1
ATOM 1067 O O . ALA A 1 135 ? -17.140 7.985 19.377 1.00 91.19 135 ALA A O 1
ATOM 1068 N N . GLY A 1 136 ? -19.006 7.221 20.373 1.00 89.75 136 GLY A N 1
ATOM 1069 C CA . GLY A 1 136 ? -19.672 6.745 19.148 1.00 89.75 136 GLY A CA 1
ATOM 1070 C C . GLY A 1 136 ? -19.653 5.229 18.932 1.00 89.75 136 GLY A C 1
ATOM 1071 O O . GLY A 1 136 ? -20.132 4.761 17.906 1.00 89.75 136 GLY A O 1
ATOM 1072 N N . GLY A 1 137 ? -19.119 4.461 19.881 1.00 93.88 137 GLY A N 1
ATOM 1073 C CA . GLY A 1 137 ? -19.180 3.002 19.880 1.00 93.88 137 GLY A CA 1
ATOM 1074 C C . GLY A 1 137 ? -20.471 2.445 20.488 1.00 93.88 137 GLY A C 1
ATOM 1075 O O . GLY A 1 137 ? -21.338 3.181 20.964 1.00 93.88 137 GLY A O 1
ATOM 1076 N N . THR A 1 138 ? -20.561 1.119 20.512 1.00 95.94 138 THR A N 1
ATOM 1077 C CA . THR A 1 138 ? -21.734 0.351 20.947 1.00 95.94 138 THR A CA 1
ATOM 1078 C C . THR A 1 138 ? -21.467 -0.348 22.278 1.00 95.94 138 THR A C 1
ATOM 1080 O O . THR A 1 138 ? -20.385 -0.903 22.493 1.00 95.94 138 THR A O 1
ATOM 1083 N N . TYR A 1 139 ? -22.466 -0.360 23.162 1.00 96.25 139 TYR A N 1
ATOM 1084 C CA . TYR A 1 139 ? -22.404 -1.064 24.442 1.00 96.25 139 TYR A CA 1
ATOM 1085 C C . TYR A 1 139 ? -23.154 -2.393 24.382 1.00 96.25 139 TYR A C 1
ATOM 1087 O O . TYR A 1 139 ? -24.142 -2.546 23.666 1.00 96.25 139 TYR A O 1
ATOM 1095 N N . TYR A 1 140 ? -22.684 -3.352 25.173 1.00 96.25 140 TYR A N 1
ATOM 1096 C CA . TYR A 1 140 ? -23.273 -4.675 25.299 1.00 96.25 140 TYR A CA 1
ATOM 1097 C C . TYR A 1 140 ? -23.335 -5.074 26.771 1.00 96.25 140 TYR A C 1
ATOM 1099 O O . TYR A 1 140 ? -22.350 -4.905 27.489 1.00 96.25 140 TYR A O 1
ATOM 1107 N N . ILE A 1 141 ? -24.451 -5.660 27.196 1.00 96.06 141 ILE A N 1
ATOM 1108 C CA . ILE A 1 141 ? -24.605 -6.324 28.492 1.00 96.06 141 ILE A CA 1
ATOM 1109 C C . ILE A 1 141 ? -24.668 -7.824 28.239 1.00 96.06 141 ILE A C 1
ATOM 1111 O O . ILE A 1 141 ? -25.543 -8.302 27.520 1.00 96.06 141 ILE A O 1
ATOM 1115 N N . ASN A 1 142 ? -23.720 -8.574 28.802 1.00 95.06 142 ASN A N 1
ATOM 1116 C CA . ASN A 1 142 ? -23.592 -10.020 28.585 1.00 95.06 142 ASN A CA 1
ATOM 1117 C C . ASN A 1 142 ? -23.565 -10.400 27.091 1.00 95.06 142 ASN A C 1
ATOM 1119 O O . ASN A 1 142 ? -24.111 -11.418 26.678 1.00 95.06 142 ASN A O 1
ATOM 1123 N N . GLY A 1 143 ? -22.939 -9.552 26.268 1.00 95.50 143 GLY A N 1
ATOM 1124 C CA . GLY A 1 143 ? -22.827 -9.751 24.821 1.00 95.50 143 GLY A CA 1
ATOM 1125 C C . GLY A 1 143 ? -24.061 -9.352 24.006 1.00 95.50 143 GLY A C 1
ATOM 1126 O O . GLY A 1 143 ? -23.994 -9.399 22.780 1.00 95.50 143 GLY A O 1
ATOM 1127 N N . VAL A 1 144 ? -25.150 -8.915 24.643 1.00 96.44 144 VAL A N 1
ATOM 1128 C CA . VAL A 1 144 ? -26.341 -8.386 23.964 1.00 96.44 144 VAL A CA 1
ATOM 1129 C C . VAL A 1 144 ? -26.243 -6.870 23.892 1.00 96.44 144 VAL A C 1
ATOM 1131 O O . VAL A 1 144 ? -25.985 -6.225 24.906 1.00 96.44 144 VAL A O 1
ATOM 1134 N N . GLU A 1 145 ? -26.429 -6.302 22.701 1.00 97.12 145 GLU A N 1
ATOM 1135 C CA . GLU A 1 145 ? -26.407 -4.852 22.506 1.00 97.12 145 GLU A CA 1
ATOM 1136 C C . GLU A 1 145 ? -27.458 -4.167 23.387 1.00 97.12 145 GLU A C 1
ATOM 1138 O O . GLU A 1 145 ? -28.611 -4.597 23.461 1.00 97.12 145 GLU A O 1
ATOM 1143 N N . ALA A 1 146 ? -27.046 -3.109 24.078 1.00 96.38 146 ALA A N 1
ATOM 1144 C CA . ALA A 1 146 ? -27.901 -2.365 24.986 1.00 96.38 146 ALA A CA 1
ATOM 1145 C C . ALA A 1 146 ? -27.469 -0.899 25.042 1.00 96.38 146 ALA A C 1
ATOM 1147 O O . ALA A 1 146 ? -26.293 -0.575 24.911 1.00 96.38 146 ALA A O 1
ATOM 1148 N N . THR A 1 147 ? -28.420 -0.007 25.299 1.00 96.00 147 THR A N 1
ATOM 1149 C CA . THR A 1 147 ? -28.162 1.417 25.577 1.00 96.00 147 THR A CA 1
ATOM 1150 C C . THR A 1 147 ? -28.410 1.770 27.042 1.00 96.00 147 THR A C 1
ATOM 1152 O O . THR A 1 147 ? -27.963 2.811 27.523 1.00 96.00 147 THR A O 1
ATOM 1155 N N . THR A 1 148 ? -29.087 0.886 27.774 1.00 96.19 148 THR A N 1
ATOM 1156 C CA . THR A 1 148 ? -29.455 1.056 29.180 1.00 96.19 148 THR A CA 1
ATOM 1157 C C . THR A 1 148 ? -29.318 -0.256 29.946 1.00 96.19 148 THR A C 1
ATOM 1159 O O . THR A 1 148 ? -29.452 -1.331 29.363 1.00 96.19 148 THR A O 1
ATOM 1162 N N . PHE A 1 149 ? -29.141 -0.174 31.261 1.00 95.75 149 PHE A N 1
ATOM 1163 C CA . PHE A 1 149 ? -29.149 -1.304 32.184 1.00 95.75 149 PHE A CA 1
ATOM 1164 C C . PHE A 1 149 ? -30.194 -1.087 33.283 1.00 95.75 149 PHE A C 1
ATOM 1166 O O . PHE A 1 149 ? -30.244 -0.015 33.883 1.00 95.75 149 PHE A O 1
ATOM 1173 N N . ASN A 1 150 ? -31.034 -2.096 33.539 1.00 96.12 150 ASN A N 1
ATOM 1174 C CA . ASN A 1 150 ? -32.046 -2.065 34.595 1.00 96.12 150 ASN A CA 1
ATOM 1175 C C . ASN A 1 150 ? -31.695 -3.094 35.690 1.00 96.12 150 ASN A C 1
ATOM 1177 O O . ASN A 1 150 ? -31.805 -4.297 35.432 1.00 96.12 150 ASN A O 1
ATOM 1181 N N . PRO A 1 151 ? -31.268 -2.665 36.891 1.00 95.19 151 PRO A N 1
ATOM 1182 C CA . PRO A 1 151 ? -30.782 -3.555 37.945 1.00 95.19 151 PRO A CA 1
ATOM 1183 C C . PRO A 1 151 ? -31.931 -4.202 38.744 1.00 95.19 151 PRO A C 1
ATOM 1185 O O . PRO A 1 151 ? -32.060 -4.011 39.950 1.00 95.19 151 PRO A O 1
ATOM 1188 N N . THR A 1 152 ? -32.790 -4.994 38.099 1.00 95.69 152 THR A N 1
ATOM 1189 C CA . THR A 1 152 ? -33.919 -5.674 38.776 1.00 95.69 152 THR A CA 1
ATOM 1190 C C . THR A 1 152 ? -33.550 -7.012 39.403 1.00 95.69 152 THR A C 1
ATOM 1192 O O . THR A 1 152 ? -34.312 -7.549 40.205 1.00 95.69 152 THR A O 1
ATOM 1195 N N . THR A 1 153 ? -32.414 -7.589 39.017 1.00 94.62 153 THR A N 1
ATOM 1196 C CA . THR A 1 153 ? -32.013 -8.934 39.432 1.00 94.62 153 THR A CA 1
ATOM 1197 C C . THR A 1 153 ? -30.566 -8.905 39.919 1.00 94.62 153 THR A C 1
ATOM 1199 O O . THR A 1 153 ? -29.704 -8.401 39.201 1.00 94.62 153 THR A O 1
ATOM 1202 N N . PRO A 1 154 ? -30.276 -9.411 41.133 1.00 94.69 154 PRO A N 1
ATOM 1203 C CA . PRO A 1 154 ? -28.900 -9.531 41.592 1.00 94.69 154 PRO A CA 1
ATOM 1204 C C . PRO A 1 154 ? -28.118 -10.515 40.714 1.00 94.69 154 PRO A C 1
ATOM 1206 O O . PRO A 1 154 ? -28.615 -11.594 40.390 1.00 94.69 154 PRO A O 1
ATOM 1209 N N . GLY A 1 155 ? -26.888 -10.153 40.353 1.00 93.25 155 GLY A N 1
ATOM 1210 C CA . GLY A 1 155 ? -26.012 -10.984 39.532 1.00 93.25 155 GLY A CA 1
ATOM 1211 C C . GLY A 1 155 ? -24.793 -10.228 39.012 1.00 93.25 155 GLY A C 1
ATOM 1212 O O . GLY A 1 155 ? -24.664 -9.018 39.202 1.00 93.25 155 GLY A O 1
ATOM 1213 N N . GLU A 1 156 ? -23.903 -10.958 38.345 1.00 93.44 156 GLU A N 1
ATOM 1214 C CA . GLU A 1 156 ? -22.780 -10.378 37.611 1.00 93.44 156 GLU A CA 1
ATOM 1215 C C . GLU A 1 156 ? -23.179 -10.113 36.158 1.00 93.44 156 GLU A C 1
ATOM 1217 O O . GLU A 1 156 ? -23.761 -10.968 35.484 1.00 93.44 156 GLU A O 1
ATOM 1222 N N . TYR A 1 157 ? -22.849 -8.918 35.673 1.00 94.31 157 TYR A N 1
ATOM 1223 C CA . TYR A 1 157 ? -23.138 -8.485 34.311 1.00 94.31 157 TYR A CA 1
ATOM 1224 C C . TYR A 1 157 ? -21.866 -7.944 33.662 1.00 94.31 157 TYR A C 1
ATOM 1226 O O . TYR A 1 157 ? -21.201 -7.061 34.203 1.00 94.31 157 TYR A O 1
ATOM 1234 N N . TRP A 1 158 ? -21.542 -8.450 32.475 1.00 93.88 158 TRP A N 1
ATOM 1235 C CA . TRP A 1 158 ? -20.408 -7.996 31.681 1.00 93.88 158 TRP A CA 1
ATOM 1236 C C . TRP A 1 158 ? -20.821 -6.832 30.793 1.00 93.88 158 TRP A C 1
ATOM 1238 O O . TRP A 1 158 ? -21.491 -7.028 29.778 1.00 93.88 158 TRP A O 1
ATOM 1248 N N . LEU A 1 159 ? -20.383 -5.627 31.154 1.00 94.50 159 LEU A N 1
ATOM 1249 C CA . LEU A 1 159 ? -20.464 -4.467 30.278 1.00 94.50 159 LEU A CA 1
ATOM 1250 C C . LEU A 1 159 ? -19.273 -4.473 29.318 1.00 94.50 159 LEU A C 1
ATOM 1252 O O . LEU A 1 159 ? -18.120 -4.392 29.734 1.00 94.50 159 LEU A O 1
ATOM 1256 N N . THR A 1 160 ? -19.555 -4.559 28.024 1.00 94.38 160 THR A N 1
ATOM 1257 C CA . THR A 1 160 ? -18.549 -4.441 26.963 1.00 94.38 160 THR A CA 1
ATOM 1258 C C . THR A 1 160 ? -18.825 -3.192 26.141 1.00 94.38 160 THR A C 1
ATOM 1260 O O . THR A 1 160 ? -19.963 -2.956 25.747 1.00 94.38 160 THR A O 1
ATOM 1263 N N . TYR A 1 161 ? -17.783 -2.424 25.835 1.00 95.00 161 TYR A N 1
ATOM 1264 C CA . TYR A 1 161 ? -17.836 -1.321 24.878 1.00 95.00 161 TYR A CA 1
ATOM 1265 C C . TYR A 1 161 ? -17.000 -1.671 23.647 1.00 95.00 161 TYR A C 1
ATOM 1267 O O . TYR A 1 161 ? -15.865 -2.133 23.781 1.00 95.00 161 TYR A O 1
ATOM 1275 N N . ARG A 1 162 ? -17.557 -1.484 22.448 1.00 93.56 162 ARG A N 1
ATOM 1276 C CA . ARG A 1 162 ? -16.857 -1.712 21.178 1.00 93.56 162 ARG A CA 1
ATOM 1277 C C . ARG A 1 162 ? -16.891 -0.449 20.338 1.00 93.56 162 ARG A C 1
ATOM 1279 O O . ARG A 1 162 ? -17.959 0.092 20.079 1.00 93.56 162 ARG A O 1
ATOM 1286 N N . TYR A 1 163 ? -15.720 -0.037 19.878 1.00 90.38 163 TYR A N 1
ATOM 1287 C CA . TYR A 1 163 ? -15.547 1.028 18.903 1.00 90.38 163 TYR A CA 1
ATOM 1288 C C . TYR A 1 163 ? -14.901 0.421 17.656 1.00 90.38 163 TYR A C 1
ATOM 1290 O O . TYR A 1 163 ? -13.907 -0.300 17.781 1.00 90.38 163 TYR A O 1
ATOM 1298 N N . THR A 1 164 ? -15.492 0.657 16.488 1.00 80.81 164 THR A N 1
ATOM 1299 C CA . THR A 1 164 ? -15.072 0.096 15.192 1.00 80.81 164 THR A CA 1
ATOM 1300 C C . THR A 1 164 ? -14.781 1.200 14.203 1.00 80.81 164 THR A C 1
ATOM 1302 O O . THR A 1 164 ? -15.603 2.141 14.163 1.00 80.81 164 THR A O 1
#

Radius of gyration: 33.72 Å; chains: 1; bounding box: 81×24×98 Å

Secondary structure (DSSP, 8-state):
-----S-EEEEEEEEEE-TTT--EEEEEEEEEEPPPPP-EE----EEETTPPPEEP--EESTT-EEEETTEEESEE---S-EEEEEEEEEE-TTS-EEEEEEEEEEEPPP--EEPPPP---TTPPPEEP--EESTT-EEEETTEE-SEE---S-S---EEEE--

Foldseek 3Di:
DDDDPDFDKDKDKDKDADPPPRDIDIDIDIDGGDDADDKEAPDQAEEEAQPDKAFGDRIPPPDWFKDWQNHTDRIDHRNDFDKIKIKTWDADPVRHIDIDIHIYGYHYDDDKDAPDDDDDDAPDDKAFRDRIPPPDWFKDWQNHTDRIDHRNDDDDIDIDTDDD

pLDDT: mean 95.21, std 3.57, range [73.31, 98.56]

Sequence (164 aa):
TFNPTTPGEYWLTYRYTNPYTYCKGEAKCKIIVYEKPYVKLKYCPKFCVGDPIYTLSGGEPAGGTYYINGVAATTFNPTTAGEYELVYKYKNGYGCEGKAYCKIVVYEKPYVKLKECPKFCVGDPVYTLTGGEPAGGTYYINGVEATTFNPTTPGEYWLTYRYT